Protein AF-A0A7X5WSA5-F1 (afdb_monomer)

Mean predicted aligned error: 3.81 Å

Sequence (100 aa):
VRRGSGGGAVLLLPDEHVWVDAWLPAGDPLWVDDVVRAGEWMGEAWARSAVTLGFEAEHVAVHRGRVRASAWSAQVCFAGRGPGEVFVSPEGQKLTGLSQ

Structure (mmCIF, N/CA/C/O backbone):
data_AF-A0A7X5WSA5-F1
#
_entry.id   AF-A0A7X5WSA5-F1
#
loop_
_atom_site.group_PDB
_atom_site.id
_atom_site.type_symbol
_atom_site.label_atom_id
_atom_site.label_alt_id
_atom_site.label_comp_id
_atom_site.label_asym_id
_atom_site.label_entity_id
_atom_site.label_seq_id
_atom_site.pdbx_PDB_ins_code
_atom_site.Cartn_x
_atom_site.Cartn_y
_atom_site.Cartn_z
_atom_site.occupancy
_atom_site.B_iso_or_equiv
_atom_site.auth_seq_id
_atom_site.auth_comp_id
_atom_site.auth_asym_id
_atom_site.auth_atom_id
_atom_site.pdbx_PDB_model_num
ATOM 1 N N . VAL A 1 1 ? -19.434 -2.307 -8.963 1.00 67.69 1 VAL A N 1
ATOM 2 C CA . VAL A 1 1 ? -18.968 -2.565 -7.577 1.00 67.69 1 VAL A CA 1
ATOM 3 C C . VAL A 1 1 ? -18.648 -1.226 -6.918 1.00 67.69 1 VAL A C 1
ATOM 5 O O . VAL A 1 1 ? -18.048 -0.392 -7.584 1.00 67.69 1 VAL A O 1
ATOM 8 N N . ARG A 1 2 ? -19.073 -0.984 -5.668 1.00 70.81 2 ARG A N 1
ATOM 9 C CA . ARG A 1 2 ? -18.715 0.203 -4.862 1.00 70.81 2 ARG A CA 1
ATOM 10 C C . ARG A 1 2 ? -18.223 -0.293 -3.501 1.00 70.81 2 ARG A C 1
ATOM 12 O O . ARG A 1 2 ? -18.919 -1.096 -2.890 1.00 70.81 2 ARG A O 1
ATOM 19 N N . ARG A 1 3 ? -17.038 0.139 -3.059 1.00 71.44 3 ARG A N 1
ATOM 20 C CA . ARG A 1 3 ? -16.468 -0.264 -1.760 1.00 71.44 3 ARG A CA 1
ATOM 21 C C . ARG A 1 3 ? -17.014 0.598 -0.616 1.00 71.44 3 ARG A C 1
ATOM 23 O O . ARG A 1 3 ? -17.499 1.702 -0.863 1.00 71.44 3 ARG A O 1
ATOM 30 N N . GLY A 1 4 ? -16.961 0.067 0.606 1.00 71.75 4 GLY A N 1
ATOM 31 C CA . GLY A 1 4 ? -17.372 0.781 1.820 1.00 71.75 4 GLY A CA 1
ATOM 32 C C . GLY A 1 4 ? -16.353 1.825 2.290 1.00 71.75 4 GLY A C 1
ATOM 33 O O . GLY A 1 4 ? -16.750 2.831 2.872 1.00 71.75 4 GLY A O 1
ATOM 34 N N . SER A 1 5 ? -15.067 1.616 1.988 1.00 75.25 5 SER A N 1
ATOM 35 C CA . SER A 1 5 ? -13.991 2.570 2.273 1.00 75.25 5 SER A CA 1
ATOM 36 C C . SER A 1 5 ? -14.012 3.768 1.314 1.00 75.25 5 SER A C 1
ATOM 38 O O . SER A 1 5 ? -14.606 3.735 0.230 1.00 75.25 5 SER A O 1
ATOM 40 N N . GLY A 1 6 ? -13.359 4.858 1.716 1.00 74.88 6 GLY A N 1
ATOM 41 C CA . GLY A 1 6 ? -13.235 6.062 0.893 1.00 74.88 6 GLY A CA 1
ATOM 42 C C . GLY A 1 6 ? -12.331 5.901 -0.344 1.00 74.88 6 GLY A C 1
ATOM 43 O O . GLY A 1 6 ? -11.865 4.817 -0.703 1.00 74.88 6 GLY A O 1
ATOM 44 N N . GLY A 1 7 ? -12.053 7.026 -1.009 1.00 82.44 7 GLY A N 1
ATOM 45 C CA . GLY A 1 7 ? -11.077 7.140 -2.103 1.00 82.44 7 GLY A CA 1
ATOM 46 C C . GLY A 1 7 ? -11.662 7.082 -3.521 1.00 82.44 7 GLY A C 1
ATOM 47 O O . GLY A 1 7 ? -12.836 6.780 -3.722 1.00 82.44 7 GLY A O 1
ATOM 48 N N . GLY A 1 8 ? -10.812 7.378 -4.509 1.00 86.81 8 GLY A N 1
ATOM 49 C CA . GLY A 1 8 ? -11.176 7.427 -5.930 1.00 86.81 8 GLY A CA 1
ATOM 50 C C . GLY A 1 8 ? -11.284 6.055 -6.608 1.00 86.81 8 GLY A C 1
ATOM 51 O O . GLY A 1 8 ? -11.078 5.003 -5.994 1.00 86.81 8 GLY A O 1
ATOM 52 N N . ALA A 1 9 ? -11.573 6.065 -7.907 1.00 90.44 9 ALA A N 1
ATOM 53 C CA . ALA A 1 9 ? -11.626 4.871 -8.739 1.00 90.44 9 ALA A CA 1
ATOM 54 C C . ALA A 1 9 ? -10.256 4.177 -8.836 1.00 90.44 9 ALA A C 1
ATOM 56 O O . ALA A 1 9 ? -9.199 4.806 -8.717 1.00 90.44 9 ALA A O 1
ATOM 57 N N . VAL A 1 10 ? -10.301 2.865 -9.058 1.00 90.06 10 VAL A N 1
ATOM 58 C CA . VAL A 1 10 ? -9.147 1.999 -9.325 1.00 90.06 10 VAL A CA 1
ATOM 59 C C . VAL A 1 10 ? -9.492 1.181 -10.564 1.00 90.06 10 VAL A C 1
ATOM 61 O O . VAL A 1 10 ? -10.594 0.635 -10.641 1.00 90.06 10 VAL A O 1
ATOM 64 N N . LEU A 1 11 ? -8.578 1.128 -11.531 1.00 90.44 11 LEU A N 1
ATOM 65 C CA . LEU A 1 11 ? -8.683 0.217 -12.666 1.00 90.44 11 LEU A CA 1
ATOM 66 C C . LEU A 1 11 ? -8.101 -1.129 -12.238 1.00 90.44 11 LEU A C 1
ATOM 68 O O . LEU A 1 11 ? -6.971 -1.174 -11.771 1.00 90.44 11 L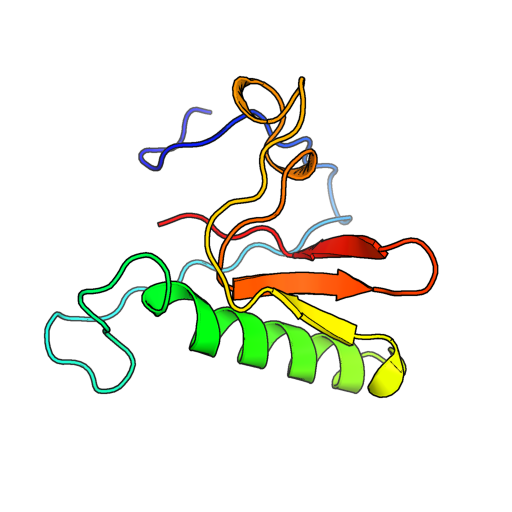EU A O 1
ATOM 72 N N . LEU A 1 12 ? -8.877 -2.198 -12.390 1.00 89.56 12 LEU A N 1
ATOM 73 C CA . LEU A 1 12 ? -8.427 -3.563 -12.149 1.00 89.56 12 LEU A CA 1
ATOM 74 C C . LEU A 1 12 ? -8.506 -4.321 -13.463 1.00 89.56 12 LEU A C 1
ATOM 76 O O . LEU A 1 12 ? -9.573 -4.391 -14.077 1.00 89.56 12 LEU A O 1
ATOM 80 N N . LEU A 1 13 ? -7.374 -4.872 -13.871 1.00 90.50 13 LEU A N 1
ATOM 81 C CA . LEU A 1 13 ? -7.265 -5.745 -15.028 1.00 90.50 13 LEU A CA 1
ATOM 82 C C . LEU A 1 13 ? -7.103 -7.190 -14.531 1.00 90.50 13 LEU A C 1
ATOM 84 O O . LEU A 1 13 ? -6.418 -7.391 -13.518 1.00 90.50 13 LEU A O 1
ATOM 88 N N . PRO A 1 14 ? -7.762 -8.175 -15.174 1.00 90.69 14 PRO A N 1
ATOM 89 C CA . PRO A 1 14 ? -7.590 -9.585 -14.838 1.00 90.69 14 PRO A CA 1
ATOM 90 C C . PRO A 1 14 ? -6.112 -9.970 -14.816 1.00 90.69 14 PRO A C 1
ATOM 92 O O . PRO A 1 14 ? -5.357 -9.527 -15.673 1.00 90.69 14 PRO A O 1
ATOM 95 N N . ASP A 1 15 ? -5.717 -10.767 -13.825 1.00 90.69 15 ASP A N 1
ATOM 96 C CA . ASP A 1 15 ? -4.363 -11.320 -13.668 1.00 90.69 15 ASP A CA 1
ATOM 97 C C . ASP A 1 15 ? -3.218 -10.299 -13.492 1.00 90.69 15 ASP A C 1
ATOM 99 O O . ASP A 1 15 ? -2.062 -10.688 -13.349 1.00 90.69 15 ASP A O 1
ATOM 103 N N . GLU A 1 16 ? -3.519 -8.999 -13.417 1.00 90.69 16 GLU A N 1
ATOM 104 C CA . GLU A 1 16 ? -2.515 -7.939 -13.224 1.00 90.69 16 GLU A CA 1
ATOM 105 C C . GLU A 1 16 ? -2.427 -7.427 -11.776 1.00 90.69 16 GLU A C 1
ATOM 107 O O . GLU A 1 16 ? -1.545 -6.636 -11.447 1.00 90.69 16 GLU A O 1
ATOM 112 N N . HIS A 1 17 ? -3.344 -7.846 -10.895 1.00 89.88 17 HIS A N 1
ATOM 113 C CA . HIS A 1 17 ? -3.466 -7.300 -9.541 1.00 89.88 17 HIS A CA 1
ATOM 114 C C . HIS A 1 17 ? -3.646 -8.398 -8.496 1.00 89.88 17 HIS A C 1
ATOM 116 O O . HIS A 1 17 ? -4.407 -9.346 -8.690 1.00 89.88 17 HIS A O 1
ATOM 122 N N . VAL A 1 18 ? -3.014 -8.208 -7.338 1.00 90.94 18 VAL A N 1
ATOM 123 C CA . VAL A 1 18 ? -3.275 -8.989 -6.125 1.00 90.94 18 VAL A CA 1
ATOM 124 C C . VAL A 1 18 ? -3.981 -8.086 -5.120 1.00 90.94 18 VAL A C 1
ATOM 126 O O . VAL A 1 18 ? -3.523 -6.978 -4.850 1.00 90.94 18 VAL A O 1
ATOM 129 N N . TRP A 1 19 ? -5.093 -8.565 -4.559 1.00 89.50 19 TRP A N 1
ATOM 130 C CA . TRP A 1 19 ? -5.827 -7.884 -3.492 1.00 89.50 19 TRP A CA 1
ATOM 131 C C . TRP A 1 19 ? -5.772 -8.729 -2.222 1.00 89.50 19 TRP A C 1
ATOM 133 O O . TRP A 1 19 ? -6.046 -9.928 -2.258 1.00 89.50 19 TRP A O 1
ATOM 143 N N . VAL A 1 20 ? -5.448 -8.093 -1.098 1.00 91.62 20 VAL A N 1
ATOM 144 C CA . VAL A 1 20 ? -5.531 -8.695 0.236 1.00 91.62 20 VAL A CA 1
ATOM 145 C C . VAL A 1 20 ? -6.307 -7.757 1.150 1.00 91.62 20 VAL A C 1
ATOM 147 O O . VAL A 1 20 ? -5.988 -6.573 1.222 1.00 91.62 20 VAL A O 1
ATOM 150 N N . ASP A 1 21 ? -7.289 -8.302 1.863 1.00 92.06 21 ASP A N 1
ATOM 151 C CA . ASP A 1 21 ? -7.946 -7.621 2.976 1.00 92.06 21 ASP A CA 1
ATOM 152 C C . ASP A 1 21 ? -7.410 -8.192 4.291 1.00 92.06 21 ASP A C 1
ATOM 154 O O . ASP A 1 21 ? -7.334 -9.409 4.472 1.00 92.06 21 ASP A O 1
ATOM 158 N N . ALA A 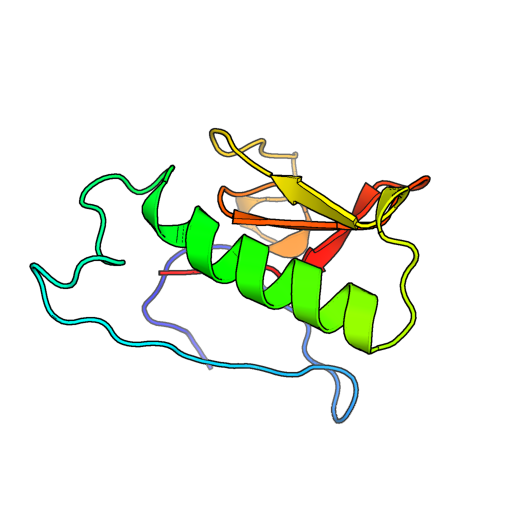1 22 ? -7.046 -7.308 5.216 1.00 92.25 22 ALA A N 1
ATOM 159 C CA . ALA A 1 22 ? -6.654 -7.677 6.567 1.00 92.25 22 ALA A CA 1
ATOM 160 C C . ALA A 1 22 ? -7.624 -7.054 7.565 1.00 92.25 22 ALA A C 1
ATOM 162 O O . ALA A 1 22 ? -7.922 -5.862 7.504 1.00 92.25 22 ALA A O 1
ATOM 163 N N . TRP A 1 23 ? -8.095 -7.869 8.501 1.00 93.94 23 TRP A N 1
ATOM 164 C CA . TRP A 1 23 ? -8.927 -7.426 9.608 1.00 93.94 23 TRP A CA 1
ATOM 165 C C . TRP A 1 23 ? -8.166 -7.624 10.914 1.00 93.94 23 TRP A C 1
ATOM 167 O O . TRP A 1 23 ? -7.593 -8.690 11.140 1.00 93.94 23 TRP A O 1
ATOM 177 N N . LEU A 1 24 ? -8.173 -6.599 11.764 1.00 93.62 24 LEU A N 1
ATOM 178 C CA . LEU A 1 24 ? -7.558 -6.622 13.086 1.00 93.62 24 LEU A CA 1
ATOM 179 C C . LEU A 1 24 ? -8.613 -6.261 14.139 1.00 93.62 24 LEU A C 1
ATOM 181 O O . LEU A 1 24 ? -9.358 -5.295 13.933 1.00 93.62 24 LEU A O 1
ATOM 185 N N . PRO A 1 25 ? -8.685 -6.981 15.272 1.00 95.56 25 PRO A N 1
ATOM 186 C CA . PRO A 1 25 ? -9.509 -6.553 16.390 1.00 95.56 25 PRO A CA 1
ATOM 187 C C . PRO A 1 25 ? -8.931 -5.282 17.030 1.00 95.56 25 PRO A C 1
ATOM 189 O O . PRO A 1 25 ? -7.720 -5.055 17.034 1.00 95.56 25 PRO A O 1
ATOM 192 N N . ALA A 1 26 ? -9.798 -4.462 17.627 1.00 92.38 26 ALA A N 1
ATOM 193 C CA . ALA A 1 26 ? -9.346 -3.330 18.430 1.00 92.38 26 ALA A CA 1
ATOM 194 C C . ALA A 1 26 ? -8.474 -3.825 19.599 1.00 92.38 26 ALA A C 1
ATOM 196 O O . ALA A 1 26 ? -8.851 -4.761 20.307 1.00 92.38 26 ALA A O 1
ATOM 197 N N . GLY A 1 27 ? -7.316 -3.190 19.794 1.00 92.75 27 GLY A N 1
ATOM 198 C CA . GLY A 1 27 ? -6.328 -3.587 20.803 1.00 92.75 27 GLY A CA 1
ATOM 199 C C . GLY A 1 27 ? -5.308 -4.635 20.343 1.00 92.75 27 GLY A C 1
ATOM 200 O O . GLY A 1 27 ? -4.434 -4.992 21.132 1.00 92.75 27 GLY A O 1
ATOM 201 N N . ASP A 1 28 ? -5.375 -5.107 19.093 1.00 96.44 28 ASP A N 1
ATOM 202 C CA . ASP A 1 28 ? -4.275 -5.870 18.494 1.00 96.44 28 ASP A CA 1
ATOM 203 C C . ASP A 1 28 ? -2.977 -5.030 18.475 1.00 96.44 28 ASP A C 1
ATOM 205 O O . ASP A 1 28 ? -3.049 -3.825 18.229 1.00 96.44 28 ASP A O 1
ATOM 209 N N . PRO A 1 29 ? -1.782 -5.615 18.693 1.00 95.00 29 PRO A N 1
ATOM 210 C CA . PRO A 1 29 ? -0.519 -4.873 18.641 1.00 95.00 29 PRO A CA 1
ATOM 211 C C . PRO A 1 29 ? -0.239 -4.138 17.319 1.00 95.00 29 PRO A C 1
ATOM 213 O O . PRO A 1 29 ? 0.524 -3.172 17.316 1.00 95.00 29 PRO A O 1
ATOM 216 N N . LEU A 1 30 ? -0.815 -4.592 16.201 1.00 94.88 30 LEU A N 1
ATOM 217 C CA . LEU A 1 30 ? -0.721 -3.934 14.893 1.00 94.88 30 LEU A CA 1
ATOM 218 C C . LEU A 1 30 ? -1.848 -2.920 14.655 1.00 94.88 30 LEU A C 1
ATOM 220 O O . LEU A 1 30 ? -1.777 -2.132 13.710 1.00 94.88 30 LEU A O 1
ATOM 224 N N . TRP A 1 31 ? -2.887 -2.923 15.492 1.00 95.00 31 TRP A N 1
ATOM 225 C CA . TRP A 1 31 ? -3.961 -1.945 15.424 1.00 95.00 31 TRP A CA 1
ATOM 226 C C . TRP A 1 31 ? -3.516 -0.633 16.077 1.00 95.00 31 TRP A C 1
ATOM 228 O O . TRP A 1 31 ? -3.143 -0.582 17.248 1.00 95.00 31 TRP A O 1
ATOM 238 N N . VAL A 1 32 ? -3.568 0.453 15.307 1.00 94.12 32 VAL A N 1
ATOM 239 C CA . VAL A 1 32 ? -3.169 1.791 15.752 1.00 94.12 32 VAL A CA 1
ATOM 240 C C . VAL A 1 32 ? -4.318 2.757 15.492 1.00 94.12 32 VAL A C 1
ATOM 242 O O . VAL A 1 32 ? -4.746 2.906 14.348 1.00 94.12 32 VAL A O 1
ATOM 245 N N . ASP A 1 33 ? -4.775 3.457 16.533 1.00 93.06 33 ASP A N 1
ATOM 246 C CA . ASP A 1 33 ? -5.808 4.504 16.442 1.00 93.06 33 ASP A CA 1
ATOM 247 C C . ASP A 1 33 ? -5.244 5.834 15.897 1.00 93.06 33 ASP A C 1
ATOM 249 O O . ASP A 1 33 ? -5.353 6.903 16.493 1.00 93.06 33 ASP A O 1
ATOM 253 N N . ASP A 1 34 ? -4.539 5.749 14.771 1.00 93.25 34 ASP A N 1
ATOM 254 C CA . ASP A 1 34 ? -4.018 6.883 14.013 1.00 93.25 34 ASP A CA 1
ATOM 255 C C . ASP A 1 34 ? -4.021 6.499 12.534 1.00 93.25 34 ASP A C 1
ATOM 257 O O . ASP A 1 34 ? -3.216 5.683 12.091 1.00 93.25 34 ASP A O 1
ATOM 261 N N . VAL A 1 35 ? -4.909 7.115 11.752 1.00 87.50 35 VAL A N 1
ATOM 262 C CA . VAL A 1 35 ? -5.077 6.841 10.314 1.00 87.50 35 VAL A CA 1
ATOM 263 C C . VAL A 1 35 ? -3.793 7.028 9.492 1.00 87.50 35 VAL A C 1
ATOM 265 O O . VAL A 1 35 ? -3.655 6.436 8.427 1.00 87.50 35 VAL A O 1
ATOM 268 N N . VAL A 1 36 ? -2.839 7.842 9.955 1.00 91.38 36 VAL A N 1
ATOM 269 C CA . VAL A 1 36 ? -1.551 8.027 9.271 1.00 91.38 36 VAL A CA 1
ATOM 270 C C . VAL A 1 36 ? -0.615 6.850 9.543 1.00 91.38 36 VAL A C 1
ATOM 272 O O . VAL A 1 36 ? 0.170 6.485 8.675 1.00 91.38 36 VAL A O 1
ATOM 275 N N . ARG A 1 37 ? -0.705 6.237 10.723 1.00 93.81 37 ARG A N 1
ATOM 276 C CA . ARG A 1 37 ? 0.198 5.158 11.147 1.00 93.81 37 ARG A CA 1
ATOM 277 C C . ARG A 1 37 ? -0.391 3.762 10.961 1.00 93.81 37 ARG A C 1
ATOM 279 O O . ARG A 1 37 ? 0.360 2.807 10.800 1.00 93.81 37 ARG A O 1
ATOM 286 N N . ALA A 1 38 ? -1.717 3.638 10.943 1.00 92.62 38 ALA A N 1
ATOM 287 C CA . ALA A 1 38 ? -2.441 2.368 10.881 1.00 92.62 38 ALA A CA 1
ATOM 288 C C . ALA A 1 38 ? -2.047 1.504 9.673 1.00 92.62 38 ALA A C 1
ATOM 290 O O . ALA A 1 38 ? -1.976 0.283 9.787 1.00 92.62 38 ALA A O 1
ATOM 291 N N . GLY A 1 39 ? -1.750 2.133 8.531 1.00 92.94 39 GLY A N 1
ATOM 292 C CA . GLY A 1 39 ? -1.329 1.443 7.311 1.00 92.94 39 GLY A CA 1
ATOM 293 C C . GLY A 1 39 ? 0.166 1.118 7.226 1.00 92.94 39 GLY A C 1
ATOM 294 O O . GLY A 1 39 ? 0.561 0.388 6.320 1.00 92.94 39 GLY A O 1
ATOM 295 N N . GLU A 1 40 ? 1.013 1.634 8.127 1.00 94.88 40 GLU A N 1
ATOM 296 C CA . GLU A 1 40 ? 2.474 1.502 8.003 1.00 94.88 40 GLU A CA 1
ATOM 297 C C . GLU A 1 40 ? 2.914 0.037 8.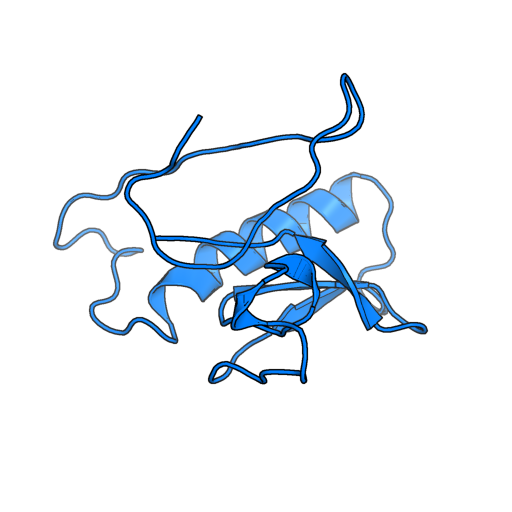011 1.00 94.88 40 GLU A C 1
ATOM 299 O O . GLU A 1 40 ? 3.646 -0.378 7.118 1.00 94.88 40 GLU A O 1
ATOM 304 N N . TRP A 1 41 ? 2.420 -0.772 8.954 1.00 95.56 41 TRP A N 1
ATOM 305 C CA . TRP A 1 41 ? 2.814 -2.181 9.063 1.00 95.56 41 TRP A CA 1
ATOM 306 C C . TRP A 1 41 ? 2.445 -2.992 7.812 1.00 95.56 41 TRP A C 1
ATOM 308 O O . TRP A 1 41 ? 3.210 -3.864 7.392 1.00 95.56 41 TRP A O 1
ATOM 318 N N . MET A 1 42 ? 1.295 -2.685 7.202 1.00 96.38 42 MET A N 1
ATOM 319 C CA . MET A 1 42 ? 0.841 -3.317 5.965 1.00 96.38 42 MET A CA 1
ATOM 320 C C . MET A 1 42 ? 1.724 -2.879 4.794 1.00 96.38 42 MET A C 1
ATOM 322 O O . MET A 1 42 ? 2.147 -3.712 3.995 1.00 96.38 42 MET A O 1
ATOM 326 N N . GLY A 1 43 ? 2.078 -1.593 4.732 1.00 97.06 43 GLY A N 1
ATOM 327 C CA . GLY A 1 43 ? 3.054 -1.068 3.779 1.00 97.06 43 GLY A CA 1
ATOM 328 C C . GLY A 1 43 ? 4.409 -1.769 3.875 1.00 97.06 43 GLY A C 1
ATOM 329 O O . GLY A 1 43 ? 4.955 -2.194 2.860 1.00 97.06 43 GLY A O 1
ATOM 330 N N . GLU A 1 44 ? 4.926 -1.970 5.091 1.00 97.38 44 GLU A N 1
ATOM 331 C CA . GLU A 1 44 ? 6.170 -2.720 5.309 1.00 97.38 44 GLU A CA 1
ATOM 332 C C . GLU A 1 44 ? 6.056 -4.177 4.853 1.00 97.38 44 GLU A C 1
ATOM 334 O O . GLU A 1 44 ? 7.014 -4.739 4.321 1.00 97.38 44 GLU A O 1
ATOM 339 N N . ALA A 1 45 ? 4.903 -4.816 5.078 1.00 97.38 45 ALA A N 1
ATOM 340 C CA . ALA A 1 45 ? 4.668 -6.180 4.619 1.00 97.38 45 ALA A CA 1
ATOM 341 C C . ALA A 1 45 ? 4.737 -6.260 3.088 1.00 97.38 45 ALA A C 1
ATOM 343 O O . ALA A 1 45 ? 5.495 -7.074 2.562 1.00 97.38 45 ALA A O 1
ATOM 344 N N . TRP A 1 46 ? 4.048 -5.358 2.386 1.00 97.50 46 TRP A N 1
ATOM 345 C CA . TRP A 1 46 ? 4.105 -5.265 0.927 1.00 97.50 46 TRP A CA 1
ATOM 346 C C . TRP A 1 46 ? 5.500 -4.935 0.399 1.00 97.50 46 TRP A C 1
ATOM 348 O O . TRP A 1 46 ? 5.943 -5.562 -0.561 1.00 97.50 46 TRP A O 1
ATOM 358 N N . ALA A 1 47 ? 6.222 -4.008 1.033 1.00 97.69 47 ALA A N 1
ATOM 359 C CA . ALA A 1 47 ? 7.586 -3.668 0.640 1.00 97.69 47 ALA A CA 1
ATOM 360 C C . ALA A 1 47 ? 8.527 -4.882 0.743 1.00 97.69 47 ALA A C 1
ATOM 362 O O . ALA A 1 47 ? 9.258 -5.180 -0.201 1.00 97.69 47 ALA A O 1
ATOM 363 N N . ARG A 1 48 ? 8.460 -5.647 1.843 1.00 98.06 48 ARG A N 1
ATOM 364 C CA . ARG A 1 48 ? 9.236 -6.894 1.995 1.00 98.06 48 ARG A CA 1
ATOM 365 C C . ARG A 1 48 ? 8.850 -7.952 0.963 1.00 98.06 48 ARG A C 1
ATOM 367 O O . ARG A 1 48 ? 9.724 -8.660 0.461 1.00 98.06 48 ARG A O 1
ATOM 374 N N . SER A 1 49 ? 7.564 -8.069 0.639 1.00 97.12 49 SER A N 1
ATOM 375 C CA . SER A 1 49 ? 7.095 -8.980 -0.407 1.00 97.12 49 SER A CA 1
ATOM 376 C C . SER A 1 49 ? 7.615 -8.575 -1.785 1.00 97.12 49 SER A C 1
ATOM 378 O O . SER A 1 49 ? 8.090 -9.440 -2.511 1.00 97.12 49 SER A O 1
ATOM 380 N N . ALA A 1 50 ? 7.610 -7.283 -2.124 1.00 96.19 50 ALA A N 1
ATOM 381 C CA . ALA A 1 50 ? 8.185 -6.788 -3.373 1.00 96.19 50 ALA A CA 1
ATOM 382 C C . ALA A 1 50 ? 9.675 -7.149 -3.482 1.00 96.19 50 ALA A C 1
ATOM 384 O O . ALA A 1 50 ? 10.098 -7.717 -4.485 1.00 96.19 50 ALA A O 1
ATOM 385 N N . VAL A 1 51 ? 10.452 -6.931 -2.417 1.00 97.62 51 VAL A N 1
ATOM 386 C CA . VAL A 1 51 ? 11.871 -7.327 -2.391 1.00 97.62 51 VAL A CA 1
ATOM 387 C C . VAL A 1 51 ? 12.042 -8.838 -2.566 1.00 97.62 51 VAL A C 1
ATOM 389 O O . VAL A 1 51 ? 12.876 -9.287 -3.346 1.00 97.62 51 VAL A O 1
ATOM 392 N N . THR A 1 52 ? 11.198 -9.640 -1.915 1.00 98.00 52 THR A N 1
ATOM 393 C CA . THR A 1 52 ? 11.203 -11.109 -2.066 1.00 98.00 52 THR A CA 1
ATOM 394 C C . THR A 1 52 ? 10.900 -11.551 -3.504 1.00 98.00 52 THR A C 1
ATOM 396 O O . THR A 1 52 ? 11.391 -12.584 -3.951 1.00 98.00 52 THR A O 1
ATOM 399 N N . LEU A 1 53 ? 10.108 -10.765 -4.237 1.00 96.00 53 LEU A N 1
ATOM 400 C CA . LEU A 1 53 ? 9.749 -11.001 -5.636 1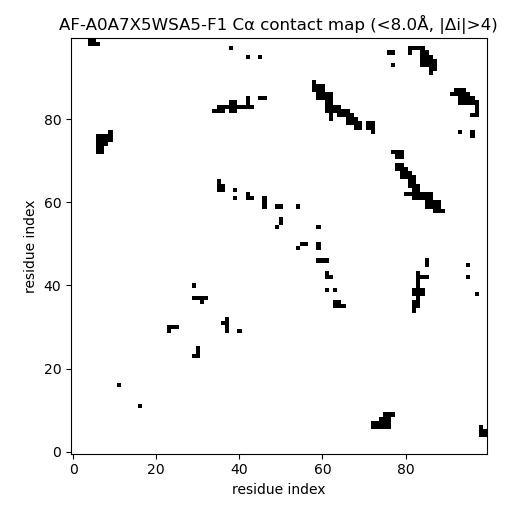.00 96.00 53 LEU A CA 1
ATOM 401 C C . LEU A 1 53 ? 10.774 -10.435 -6.636 1.00 96.00 53 LEU A C 1
ATOM 403 O O . LEU A 1 53 ? 10.572 -10.577 -7.840 1.00 96.00 53 LEU A O 1
ATOM 407 N N . GLY A 1 54 ? 11.871 -9.837 -6.159 1.00 96.38 54 GLY A N 1
ATOM 408 C CA . GLY A 1 54 ? 12.997 -9.401 -6.989 1.00 96.38 54 GLY A CA 1
ATOM 409 C C . GLY A 1 54 ? 13.090 -7.896 -7.243 1.00 96.38 54 GLY A C 1
ATOM 410 O O . GLY A 1 54 ? 13.865 -7.487 -8.101 1.00 96.38 54 GLY A O 1
ATOM 411 N N . PHE A 1 55 ? 12.329 -7.060 -6.529 1.00 95.75 55 PHE A N 1
ATOM 412 C CA . P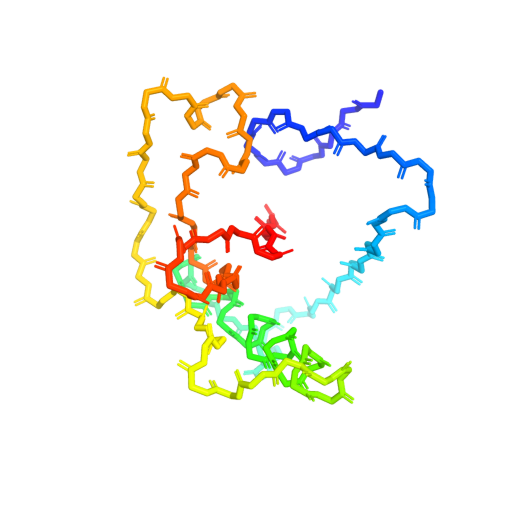HE A 1 55 ? 12.575 -5.614 -6.538 1.00 95.75 55 PHE A CA 1
ATOM 413 C C . PHE A 1 55 ? 13.799 -5.269 -5.676 1.00 95.75 55 PHE A C 1
ATOM 415 O O . PHE A 1 55 ? 13.948 -5.782 -4.568 1.00 95.75 55 PHE A O 1
ATOM 422 N N . GLU A 1 56 ? 14.640 -4.347 -6.143 1.00 95.81 56 GLU A N 1
ATOM 423 C CA . GLU A 1 56 ? 15.778 -3.849 -5.360 1.00 95.81 56 GLU A CA 1
ATOM 424 C C . GLU A 1 56 ? 15.293 -3.045 -4.147 1.00 95.81 56 GLU A C 1
ATOM 426 O O . GLU A 1 56 ? 14.446 -2.153 -4.266 1.00 95.81 56 GLU A O 1
ATOM 431 N N . ALA A 1 57 ? 15.825 -3.352 -2.964 1.00 95.50 57 ALA A N 1
ATOM 432 C CA . ALA A 1 57 ? 15.328 -2.805 -1.703 1.00 95.50 57 ALA A CA 1
ATOM 433 C C . ALA A 1 57 ? 15.466 -1.277 -1.620 1.00 95.50 57 ALA A C 1
ATOM 435 O O . ALA A 1 57 ? 14.578 -0.606 -1.099 1.00 95.50 57 ALA A O 1
ATOM 436 N N . GLU A 1 58 ? 16.538 -0.712 -2.173 1.00 95.12 58 GLU A N 1
ATOM 437 C CA . GLU A 1 58 ? 16.770 0.732 -2.254 1.00 95.12 58 GLU A CA 1
ATOM 438 C C . GLU A 1 58 ? 15.751 1.467 -3.133 1.00 95.12 58 GLU A C 1
ATOM 440 O O . GLU A 1 58 ? 15.575 2.682 -3.000 1.00 95.12 58 GLU A O 1
ATOM 445 N N . HIS A 1 59 ? 15.066 0.745 -4.021 1.00 96.00 59 HIS A N 1
ATOM 446 C CA . HIS A 1 59 ? 14.065 1.313 -4.910 1.00 96.00 59 HIS A CA 1
ATOM 447 C C . HIS A 1 59 ? 12.648 1.196 -4.360 1.00 96.00 59 HIS A C 1
ATOM 449 O O . HIS A 1 59 ? 11.767 1.882 -4.866 1.00 96.00 59 HIS A O 1
ATOM 455 N N . VAL A 1 60 ? 12.414 0.398 -3.317 1.00 97.62 60 VAL A N 1
ATOM 456 C CA . VAL A 1 60 ? 11.091 0.213 -2.712 1.00 97.62 60 VAL A CA 1
ATOM 457 C C . VAL A 1 60 ? 10.955 1.090 -1.469 1.00 97.62 60 VAL A C 1
ATOM 459 O O . VAL A 1 60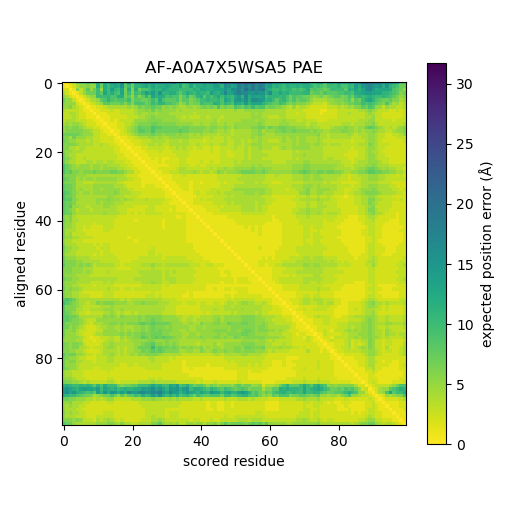 ? 11.719 0.974 -0.514 1.00 97.62 60 VAL A O 1
ATOM 462 N N . ALA A 1 61 ? 9.942 1.955 -1.440 1.00 96.19 61 ALA A N 1
ATOM 463 C CA . ALA A 1 61 ? 9.716 2.872 -0.328 1.00 96.19 61 ALA A CA 1
ATOM 464 C C . ALA A 1 61 ? 8.255 2.897 0.132 1.00 96.19 61 ALA A C 1
ATOM 466 O O . ALA A 1 61 ? 7.334 3.043 -0.671 1.00 96.19 61 ALA A O 1
ATOM 467 N N . VAL A 1 62 ? 8.057 2.843 1.451 1.00 97.19 62 VAL A N 1
ATOM 468 C CA . VAL A 1 62 ? 6.759 3.062 2.105 1.00 97.19 62 VAL A CA 1
ATOM 469 C C . VAL A 1 62 ? 6.584 4.551 2.411 1.00 97.19 62 VAL A C 1
ATOM 471 O O . VAL A 1 62 ? 7.457 5.182 3.018 1.00 97.19 62 VAL A O 1
ATOM 474 N N . HIS A 1 63 ? 5.444 5.129 2.031 1.00 95.38 63 HIS A N 1
ATOM 475 C CA . HIS A 1 63 ? 5.110 6.518 2.351 1.00 95.38 63 HIS A CA 1
ATOM 476 C C . HIS A 1 63 ? 4.672 6.660 3.818 1.00 95.38 63 HIS A C 1
ATOM 478 O O . HIS A 1 63 ? 3.562 6.282 4.191 1.00 95.38 63 HIS A O 1
ATOM 484 N N . ARG A 1 64 ? 5.537 7.249 4.654 1.00 93.62 64 ARG A N 1
ATOM 485 C CA . ARG A 1 64 ? 5.322 7.440 6.105 1.00 93.62 64 ARG A CA 1
ATOM 486 C C . ARG A 1 64 ? 4.918 8.870 6.453 1.00 93.62 64 ARG A C 1
ATOM 488 O O . ARG A 1 64 ? 5.657 9.622 7.085 1.00 93.62 64 ARG A O 1
ATOM 495 N N . GLY A 1 65 ? 3.759 9.298 5.971 1.00 91.88 65 GLY A N 1
ATOM 496 C CA . GLY A 1 65 ? 3.263 10.636 6.261 1.00 91.88 65 GLY A CA 1
ATOM 497 C C . GLY A 1 65 ? 1.838 10.858 5.793 1.00 91.88 65 GLY A C 1
ATOM 498 O O . GLY A 1 65 ? 1.208 9.983 5.205 1.00 91.88 65 GLY A O 1
ATOM 499 N N . ARG A 1 66 ? 1.336 12.072 6.034 1.00 92.1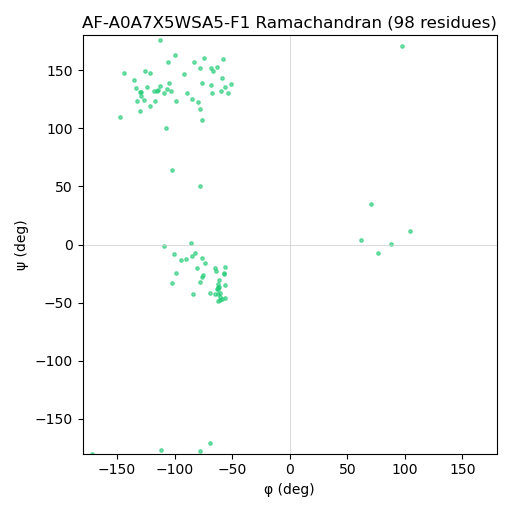9 66 ARG A N 1
ATOM 500 C CA . ARG A 1 66 ? -0.009 12.479 5.609 1.00 92.19 66 ARG A CA 1
ATOM 501 C C . ARG A 1 66 ? -0.187 12.350 4.097 1.00 92.19 66 ARG A C 1
ATOM 503 O O . ARG A 1 66 ? 0.783 12.367 3.332 1.00 92.19 66 ARG A O 1
ATOM 510 N N . VAL A 1 67 ? -1.451 12.278 3.690 1.00 90.75 67 VAL A N 1
ATOM 511 C CA . VAL A 1 67 ? -1.844 12.239 2.283 1.00 90.75 67 VAL A CA 1
ATOM 512 C C . VAL A 1 67 ? -1.235 13.421 1.523 1.00 90.75 67 VAL A C 1
ATOM 514 O O . VAL A 1 67 ? -1.361 14.572 1.942 1.00 90.75 67 VAL A O 1
ATOM 517 N N . ARG A 1 68 ? -0.608 13.137 0.380 1.00 92.69 68 ARG A N 1
ATOM 518 C CA . ARG A 1 68 ? -0.218 14.124 -0.632 1.00 92.69 68 ARG A CA 1
ATOM 519 C C . ARG A 1 68 ? -1.146 13.969 -1.830 1.00 92.69 68 ARG A C 1
ATOM 521 O O . ARG A 1 68 ? -0.993 13.041 -2.623 1.00 92.69 68 ARG A O 1
ATOM 528 N N . ALA A 1 69 ? -2.134 14.850 -1.919 1.00 91.25 69 ALA A N 1
ATOM 529 C CA . ALA A 1 69 ? -3.096 14.844 -3.011 1.00 91.25 69 ALA A CA 1
ATOM 530 C C . ALA A 1 69 ? -2.503 15.455 -4.292 1.00 91.25 69 ALA A C 1
ATOM 532 O O . ALA A 1 69 ? -1.651 16.342 -4.239 1.00 91.25 69 ALA A O 1
ATOM 533 N N . SER A 1 70 ? -3.001 15.004 -5.437 1.00 89.88 70 SER A N 1
ATOM 534 C CA . SER A 1 70 ? -2.868 15.660 -6.735 1.00 89.88 70 SER A CA 1
ATOM 535 C C . SER A 1 70 ? -4.235 16.156 -7.209 1.00 89.88 70 SER A C 1
ATOM 537 O O . SER A 1 70 ? -5.264 15.869 -6.590 1.00 89.88 70 SER A O 1
ATOM 539 N N . ALA A 1 71 ? -4.260 16.846 -8.352 1.00 92.12 71 ALA A N 1
ATOM 540 C CA . ALA A 1 71 ? -5.494 17.298 -8.998 1.00 92.12 71 ALA A CA 1
ATOM 541 C C . ALA A 1 71 ? -6.497 16.161 -9.297 1.00 92.12 71 ALA A C 1
ATOM 543 O O . ALA A 1 71 ? -7.682 16.429 -9.475 1.00 92.12 71 ALA A O 1
ATOM 544 N N . TRP A 1 72 ? -6.037 14.904 -9.325 1.00 91.00 72 TRP A N 1
ATOM 545 C CA . TRP A 1 72 ? -6.847 13.733 -9.668 1.00 91.00 72 TRP A CA 1
ATOM 546 C C . TRP A 1 72 ? -7.151 12.817 -8.480 1.00 91.00 72 TRP A C 1
ATOM 548 O O . TRP A 1 72 ? -7.836 11.813 -8.658 1.00 91.00 72 TRP A O 1
ATOM 558 N N . SER A 1 73 ? -6.665 13.113 -7.268 1.00 87.94 73 SER A N 1
ATOM 559 C CA . SER A 1 73 ? -6.785 12.189 -6.126 1.00 87.94 73 SER A CA 1
ATOM 560 C C . SER A 1 73 ? -8.223 11.923 -5.670 1.00 87.94 73 SER A C 1
ATOM 562 O O . SER A 1 73 ? -8.476 10.883 -5.066 1.00 87.94 73 SER A O 1
ATOM 564 N N . ALA A 1 74 ? -9.169 12.823 -5.960 1.00 86.12 74 ALA A N 1
ATOM 565 C CA . ALA A 1 74 ? -10.583 12.597 -5.651 1.00 86.12 74 ALA A CA 1
ATOM 566 C C . ALA A 1 74 ? -11.241 11.595 -6.620 1.00 86.12 74 ALA A C 1
ATOM 568 O O . ALA A 1 74 ? -12.196 10.913 -6.256 1.00 86.12 74 ALA A O 1
ATOM 569 N N . GLN A 1 75 ? -10.719 11.482 -7.842 1.00 89.75 75 GLN A N 1
ATOM 570 C CA . GLN A 1 75 ? -11.268 10.660 -8.917 1.00 89.75 75 GLN A CA 1
ATOM 571 C C . GLN A 1 75 ? -10.492 9.356 -9.102 1.00 89.75 75 GLN A C 1
ATOM 573 O O . GLN A 1 75 ? -11.097 8.342 -9.432 1.00 89.75 75 GLN A O 1
ATOM 578 N N . VAL A 1 76 ? -9.177 9.360 -8.874 1.00 89.44 76 VAL A N 1
ATOM 579 C CA . VAL A 1 76 ? -8.266 8.238 -9.133 1.00 89.44 76 VAL A CA 1
ATOM 580 C C . VAL A 1 76 ? -7.421 7.971 -7.892 1.00 89.44 76 VAL A C 1
ATOM 582 O O . VAL A 1 76 ? -6.585 8.786 -7.500 1.00 89.44 76 VAL A O 1
ATOM 585 N N . CYS A 1 77 ? -7.603 6.798 -7.283 1.00 87.44 77 CYS A N 1
ATOM 586 C CA . CYS A 1 77 ? -6.942 6.441 -6.022 1.00 87.44 77 CYS A CA 1
ATOM 587 C C . CYS A 1 77 ? -5.408 6.408 -6.151 1.00 87.44 77 CYS A C 1
ATOM 589 O O . CYS A 1 77 ? -4.673 6.793 -5.242 1.00 87.44 77 CYS A O 1
ATOM 591 N N . PHE A 1 78 ? -4.905 6.001 -7.318 1.00 86.06 78 PHE A N 1
ATOM 592 C CA . PHE A 1 78 ? -3.471 5.921 -7.600 1.00 86.06 78 PHE A CA 1
ATOM 593 C C . PHE A 1 78 ? -2.808 7.282 -7.859 1.00 86.06 78 PHE A C 1
ATOM 595 O O . PHE A 1 78 ? -1.585 7.369 -7.830 1.00 86.06 78 PHE A O 1
ATOM 602 N N . ALA A 1 79 ? -3.580 8.356 -8.046 1.00 89.69 79 ALA A N 1
ATOM 603 C CA . ALA A 1 79 ? -3.028 9.661 -8.399 1.00 89.69 79 ALA A CA 1
ATOM 604 C C . ALA A 1 79 ? -2.505 10.478 -7.202 1.00 89.69 79 ALA A C 1
ATOM 606 O O . ALA A 1 79 ? -1.947 11.554 -7.404 1.00 89.69 79 ALA A O 1
ATOM 607 N N . GLY A 1 80 ? -2.716 10.030 -5.962 1.00 90.56 80 GLY A N 1
ATOM 608 C CA . GLY A 1 80 ? -2.151 10.646 -4.751 1.00 90.56 80 GLY A CA 1
ATOM 609 C C . GLY A 1 80 ? -1.114 9.758 -4.070 1.00 90.56 80 GLY A C 1
ATOM 610 O O . GLY A 1 80 ? -0.830 8.662 -4.545 1.00 90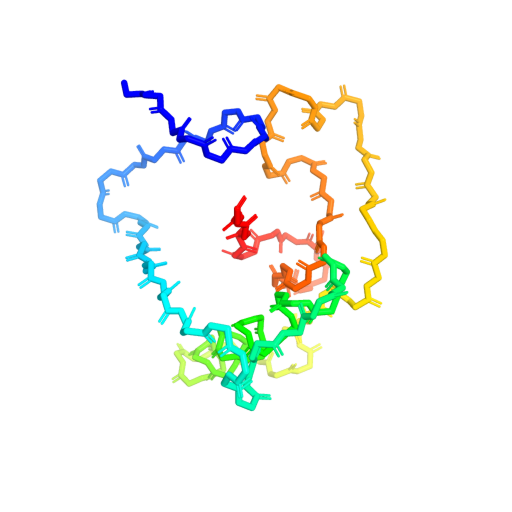.56 80 GLY A O 1
ATOM 611 N N . ARG A 1 81 ? -0.590 10.203 -2.926 1.00 93.19 81 ARG A N 1
ATOM 612 C CA . ARG A 1 81 ? 0.209 9.368 -2.017 1.00 93.19 81 ARG A CA 1
ATOM 613 C C . ARG A 1 81 ? -0.436 9.327 -0.644 1.00 93.19 81 ARG A C 1
ATOM 615 O O . ARG A 1 81 ? -0.608 10.378 -0.034 1.00 93.19 81 ARG A O 1
ATOM 622 N N . GLY A 1 82 ? -0.822 8.147 -0.193 1.00 93.25 82 GLY A N 1
ATOM 623 C CA . GLY A 1 82 ? -1.463 7.875 1.084 1.00 93.25 82 GLY A CA 1
ATOM 624 C C . GLY A 1 82 ? -0.504 7.219 2.081 1.00 93.25 82 GLY A C 1
ATOM 625 O O . GLY A 1 82 ? 0.492 6.622 1.669 1.00 93.25 82 GLY A O 1
ATOM 626 N N . PRO A 1 83 ? -0.774 7.339 3.391 1.00 94.50 83 PRO A N 1
ATOM 627 C CA . PRO A 1 83 ? 0.016 6.669 4.418 1.00 94.50 83 PRO A CA 1
ATOM 628 C C . PRO A 1 83 ? 0.065 5.149 4.208 1.00 94.50 83 PRO A C 1
ATOM 630 O O . PRO A 1 83 ? -0.952 4.533 3.897 1.00 94.50 83 PRO A O 1
ATOM 633 N N . GLY A 1 84 ? 1.252 4.558 4.354 1.00 96.00 84 GLY A N 1
ATOM 634 C CA . GLY A 1 84 ? 1.486 3.119 4.191 1.00 96.00 84 GLY A CA 1
ATOM 635 C C . GLY A 1 84 ? 1.539 2.624 2.739 1.00 96.00 84 GLY A C 1
ATOM 636 O O . GLY A 1 84 ? 1.897 1.474 2.508 1.00 96.00 84 GLY A O 1
ATOM 637 N N . GLU A 1 85 ? 1.228 3.459 1.745 1.00 96.69 85 GLU A N 1
ATOM 638 C CA . GLU A 1 85 ? 1.343 3.065 0.336 1.00 96.69 85 GLU A CA 1
ATOM 639 C C . GLU A 1 85 ? 2.803 2.830 -0.076 1.00 96.69 85 GLU A C 1
ATOM 641 O O . GLU A 1 85 ? 3.720 3.491 0.424 1.00 96.69 85 GLU A O 1
ATOM 646 N N . VAL A 1 86 ? 3.007 1.915 -1.026 1.00 97.44 86 VAL A N 1
ATOM 647 C CA . VAL A 1 86 ? 4.337 1.490 -1.487 1.00 97.44 86 VAL A CA 1
ATOM 648 C C . VAL A 1 86 ? 4.623 2.055 -2.870 1.00 97.44 86 VAL A C 1
ATOM 650 O O . VAL A 1 86 ? 3.784 1.981 -3.771 1.00 97.44 86 VAL A O 1
ATOM 653 N N . PHE A 1 87 ? 5.825 2.597 -3.041 1.00 96.69 87 PHE A N 1
ATOM 654 C CA . PHE A 1 87 ? 6.305 3.200 -4.278 1.00 96.69 87 PHE A CA 1
ATOM 655 C C . PHE A 1 87 ? 7.624 2.574 -4.714 1.00 96.69 87 PHE A C 1
ATOM 657 O O . PHE A 1 87 ? 8.438 2.201 -3.871 1.00 96.69 87 PHE A O 1
ATOM 664 N N . VAL A 1 88 ? 7.837 2.529 -6.026 1.00 95.75 88 VAL A N 1
ATOM 665 C CA . VAL A 1 88 ? 9.099 2.124 -6.648 1.00 95.75 88 VAL A CA 1
ATOM 666 C C . VAL A 1 88 ? 9.762 3.312 -7.348 1.00 95.75 88 VAL A C 1
ATOM 668 O O . VAL A 1 88 ? 9.088 4.133 -7.977 1.00 95.75 88 VAL A O 1
ATOM 671 N N . SER A 1 89 ? 11.073 3.455 -7.177 1.00 87.06 89 SER A N 1
ATOM 672 C CA . SER A 1 89 ? 11.905 4.508 -7.771 1.00 87.06 89 SER A CA 1
ATOM 673 C C . SER A 1 89 ? 12.649 3.985 -9.022 1.00 87.06 89 SER A C 1
ATOM 675 O O . SER A 1 89 ? 12.713 2.766 -9.199 1.00 87.06 89 SER A O 1
ATOM 677 N N . PRO A 1 90 ? 13.188 4.863 -9.899 1.00 77.19 90 PRO A N 1
ATOM 678 C CA . PRO A 1 90 ? 13.305 6.322 -9.764 1.00 77.19 90 PRO A CA 1
ATOM 679 C C . PRO A 1 90 ? 12.034 7.124 -10.097 1.00 77.19 90 PRO A C 1
ATOM 681 O O . PRO A 1 90 ? 11.894 8.253 -9.629 1.00 77.19 90 PRO A O 1
ATOM 684 N N . GLU A 1 91 ? 11.078 6.571 -10.842 1.00 73.88 91 GLU A N 1
ATOM 685 C CA . GLU A 1 91 ? 9.905 7.310 -11.336 1.00 73.88 91 GLU A CA 1
ATOM 686 C C . GLU A 1 91 ? 8.865 7.606 -10.239 1.00 73.88 91 GLU A C 1
ATOM 688 O O . GLU A 1 91 ? 7.989 8.458 -10.410 1.00 73.88 91 GLU A O 1
ATOM 693 N N . GLY A 1 92 ? 8.952 6.925 -9.091 1.00 82.88 92 GLY A N 1
ATOM 694 C CA . GLY A 1 92 ? 8.021 7.092 -7.977 1.00 82.88 92 GLY A CA 1
ATOM 695 C C . GLY A 1 92 ? 6.633 6.536 -8.293 1.00 82.88 92 GLY A C 1
ATOM 696 O O . GLY A 1 92 ? 5.632 7.126 -7.871 1.00 82.88 92 GLY A O 1
ATOM 697 N N . GLN A 1 93 ? 6.582 5.438 -9.052 1.00 92.00 93 GLN A N 1
ATOM 698 C CA . GLN A 1 93 ? 5.355 4.728 -9.409 1.00 92.00 93 GLN A CA 1
ATOM 699 C C . GLN A 1 93 ? 4.763 4.062 -8.168 1.00 92.00 93 GLN A C 1
ATOM 701 O O . GLN A 1 93 ? 5.486 3.484 -7.360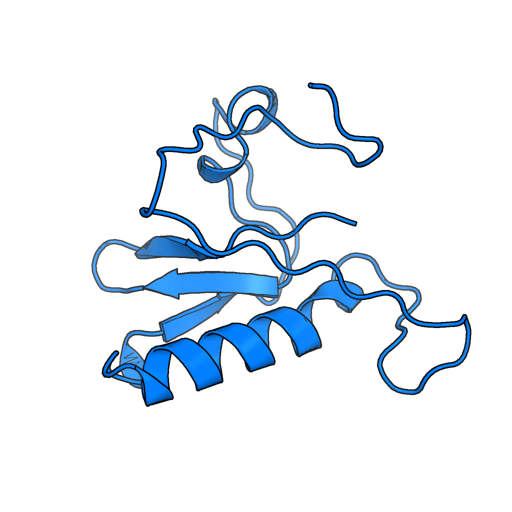 1.00 92.00 93 GLN A O 1
ATOM 706 N N . LYS A 1 94 ? 3.441 4.146 -8.000 1.00 94.00 94 LYS A N 1
ATOM 707 C CA . LYS A 1 94 ? 2.755 3.474 -6.893 1.00 94.00 94 LYS A CA 1
ATOM 708 C C . LYS A 1 94 ? 2.613 1.990 -7.220 1.00 94.00 94 LYS A C 1
ATOM 710 O O . LYS A 1 94 ? 1.911 1.648 -8.166 1.00 94.00 94 LYS A O 1
ATOM 715 N N . LEU A 1 95 ? 3.246 1.145 -6.413 1.00 95.00 95 LEU A N 1
ATOM 716 C CA . LEU A 1 95 ? 3.141 -0.310 -6.496 1.00 95.00 95 LEU A CA 1
ATOM 717 C C . LEU A 1 95 ? 1.905 -0.814 -5.741 1.00 95.00 95 LEU A C 1
ATOM 719 O O . LEU A 1 95 ? 1.165 -1.646 -6.253 1.00 95.00 95 LEU A O 1
ATOM 723 N N . THR A 1 96 ? 1.643 -0.259 -4.554 1.00 95.38 96 THR A N 1
ATOM 724 C CA . THR A 1 96 ? 0.536 -0.695 -3.692 1.00 95.38 96 THR A CA 1
ATOM 725 C C . THR A 1 96 ? -0.255 0.500 -3.178 1.00 95.38 96 THR A C 1
ATOM 727 O O . THR A 1 96 ? 0.299 1.387 -2.525 1.00 95.38 96 THR A O 1
ATOM 730 N N . GLY A 1 97 ? -1.563 0.506 -3.444 1.00 94.19 97 GLY A N 1
ATOM 731 C CA . GLY A 1 97 ? -2.527 1.393 -2.791 1.00 94.19 97 GLY A CA 1
ATOM 732 C C . GLY A 1 97 ? -3.140 0.734 -1.554 1.00 94.19 97 GLY A C 1
ATOM 733 O O . GLY A 1 97 ? -3.339 -0.478 -1.548 1.00 94.19 97 GLY A O 1
ATOM 734 N N . LEU A 1 98 ? -3.465 1.525 -0.529 1.00 93.00 98 LEU A N 1
ATOM 735 C CA . LEU A 1 98 ? -4.132 1.055 0.690 1.00 93.00 98 LEU A CA 1
ATOM 736 C C . LEU A 1 98 ? -5.458 1.791 0.911 1.00 93.00 98 LEU A C 1
ATOM 738 O O . LEU A 1 98 ? -5.597 2.971 0.586 1.00 93.00 98 LEU A O 1
ATOM 742 N N . SER A 1 99 ? -6.431 1.091 1.494 1.00 89.19 99 SER A N 1
ATOM 743 C CA . SER A 1 99 ? -7.682 1.681 1.977 1.00 89.19 99 SER A CA 1
ATOM 744 C C . SER A 1 99 ? -8.126 0.990 3.262 1.00 89.19 99 SER A C 1
ATOM 746 O O . SER A 1 99 ? -7.892 -0.208 3.404 1.00 89.19 99 SER A O 1
ATOM 748 N N . GLN A 1 100 ? -8.781 1.737 4.149 1.00 83.50 100 GLN A N 1
ATOM 749 C CA . GLN A 1 100 ? -9.361 1.267 5.409 1.00 83.50 100 GLN A CA 1
ATOM 750 C C . GLN A 1 100 ? -10.776 1.819 5.585 1.00 83.50 100 GLN A C 1
ATOM 752 O O . GLN A 1 100 ? -11.072 2.875 4.969 1.00 83.50 100 GLN A O 1
#

Solvent-accessible surface area (backbone atoms only — not comparable to full-atom values): 6241 Å² total; per-residue (Å²): 142,82,74,93,48,78,81,25,50,79,90,84,56,88,95,75,72,87,86,85,89,86,88,76,59,90,83,37,95,76,52,48,104,38,84,50,58,40,34,38,67,57,14,53,50,52,47,53,49,43,36,74,75,70,45,58,65,93,34,50,45,60,37,89,40,74,69,45,76,45,101,43,26,78,60,27,45,80,54,35,45,48,29,13,19,26,28,36,55,92,85,60,46,74,76,40,88,76,85,108

Secondary structure (DSSP, 8-state):
---SS---B----TTS---------TT-TT--S-TTTTTHHHHHHHHHHHHHTT--GGGEEE--SS-B--TTTTTBGGGSB-TT-EEETTTTEEEE----

Radius of gyration: 13.68 Å; Cα contacts (8 Å, |Δi|>4): 145; chains: 1; bounding box: 36×29×36 Å

Foldseek 3Di:
DDDPWAWADDDDDPPPDDDDDDDDDPPPPLDDPDQLRSLQVVLVVVLVVVVVVPADSVFKDFDRDDKADDPCGRHYVQRIHGRSWIFGDDVRGTPDGDTD

pLDDT: mean 91.3, std 6.47, range [67.69, 98.06]